Protein AF-A0A1Q5R7X1-F1 (afdb_monomer_lite)

pLDDT: mean 72.98, std 16.88, range [37.0, 98.38]

Secondary structure (DSSP, 8-state):
--SHHHHHHHHHHHHTT--HHHHHHHHHHHHHHHHHHHHHHHHHHHHHHHHHHHHHTT--S--GGG-HHHHHHHHT--

Radius of gyration: 21.09 Å; chains: 1; bounding box: 37×23×54 Å

Sequence (78 aa):
MSSTSRSTRLLASVQRRLPCSETKAYAEKHLGSIRKKIAELRALEATVTALVRGGEATCSGSAAPDCVILQAGEANCG

Foldseek 3Di:
DPDVVLVVVLVVCVVVVPPPVVSVVSVVVVVVVVVVVVVVVVVVVVVVVVLVVVQVVQPPVDDPVRRSSVVVVVVPPD

Structure (mm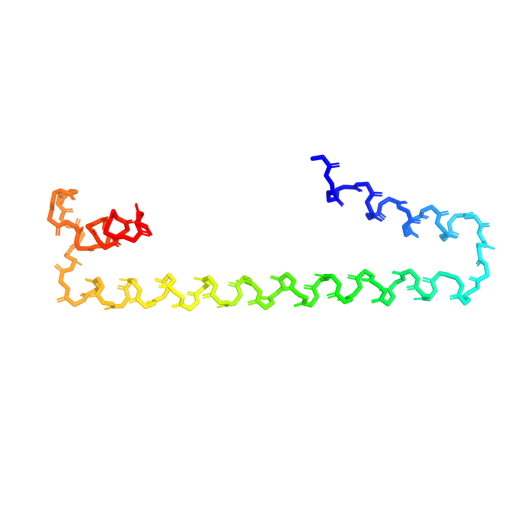CIF, N/CA/C/O backbone):
data_AF-A0A1Q5R7X1-F1
#
_entry.id   AF-A0A1Q5R7X1-F1
#
loop_
_atom_site.group_PDB
_atom_site.id
_atom_site.type_symbol
_atom_site.label_atom_id
_atom_site.label_alt_id
_atom_site.label_comp_id
_atom_site.label_asym_id
_atom_site.label_entity_id
_atom_site.label_seq_id
_atom_site.pdbx_PDB_ins_code
_atom_site.Cartn_x
_atom_site.Cartn_y
_atom_site.Cartn_z
_atom_site.occupancy
_atom_site.B_iso_or_equiv
_atom_site.auth_seq_id
_atom_site.auth_comp_id
_atom_site.auth_asym_id
_atom_site.auth_atom_id
_atom_site.pdbx_PDB_model_num
ATOM 1 N N . MET A 1 1 ? -8.174 14.303 0.665 1.00 45.69 1 MET A N 1
ATOM 2 C CA . MET A 1 1 ? -8.416 14.758 2.058 1.00 45.69 1 MET A CA 1
ATOM 3 C C . MET A 1 1 ? -8.956 13.640 2.980 1.00 45.69 1 MET A C 1
ATOM 5 O O . MET A 1 1 ? -9.729 13.929 3.882 1.00 45.69 1 MET A O 1
ATOM 9 N N . SER A 1 2 ? -8.544 12.366 2.833 1.00 51.69 2 SER A N 1
ATOM 10 C CA . SER A 1 2 ? -9.316 11.243 3.432 1.00 51.69 2 SER A CA 1
ATOM 11 C C . SER A 1 2 ? -8.520 10.220 4.259 1.00 51.69 2 SER A C 1
ATOM 13 O O . SER A 1 2 ? -9.125 9.295 4.814 1.00 51.69 2 SER A O 1
ATOM 15 N N . SER A 1 3 ? -7.194 10.363 4.367 1.00 51.34 3 SER A N 1
ATOM 16 C CA . SER A 1 3 ? -6.344 9.427 5.129 1.00 51.34 3 SER A CA 1
ATOM 17 C C . SER A 1 3 ? -6.023 9.938 6.536 1.00 51.34 3 SER A C 1
ATOM 19 O O . SER A 1 3 ? -6.194 9.199 7.500 1.00 51.34 3 SER A O 1
ATOM 21 N N . THR A 1 4 ? -5.693 11.224 6.684 1.00 54.19 4 THR A N 1
ATOM 22 C CA . THR A 1 4 ? -5.325 11.835 7.976 1.00 54.19 4 THR A CA 1
ATOM 23 C C . THR A 1 4 ? -6.492 11.867 8.970 1.00 54.19 4 THR A C 1
ATOM 25 O O . THR A 1 4 ? -6.310 11.574 10.144 1.00 54.19 4 THR A O 1
ATOM 28 N N . SER A 1 5 ? -7.720 12.111 8.495 1.00 56.31 5 SER A N 1
ATOM 29 C CA . SER A 1 5 ? -8.919 12.279 9.339 1.00 56.31 5 SER A CA 1
ATOM 30 C C . SER A 1 5 ? -9.366 11.005 10.084 1.00 56.31 5 SER A C 1
ATOM 32 O O . SER A 1 5 ? -10.048 11.086 11.106 1.00 56.31 5 SER A O 1
ATOM 34 N N . ARG A 1 6 ? -8.985 9.810 9.607 1.00 56.59 6 ARG A N 1
ATOM 35 C CA . ARG A 1 6 ? -9.344 8.536 10.258 1.00 56.59 6 ARG A CA 1
ATOM 36 C C . ARG A 1 6 ? -8.366 8.156 11.370 1.00 56.59 6 ARG A C 1
ATOM 38 O O . ARG A 1 6 ? -8.801 7.707 12.427 1.00 56.59 6 ARG A O 1
ATOM 45 N N . SER A 1 7 ? -7.071 8.391 11.205 1.00 64.19 7 SER A N 1
ATOM 46 C CA . SER A 1 7 ? -6.104 8.105 12.274 1.00 64.19 7 SER A CA 1
ATOM 47 C C . SER A 1 7 ? -6.355 8.975 13.516 1.00 64.19 7 SER A C 1
ATOM 49 O O . SER A 1 7 ? -6.260 8.492 14.641 1.00 64.19 7 SER A O 1
ATOM 51 N N . THR A 1 8 ? -6.814 10.217 13.330 1.00 63.34 8 THR A N 1
ATOM 52 C CA . THR A 1 8 ? -7.150 11.136 14.431 1.00 63.34 8 THR A CA 1
ATOM 53 C C . THR A 1 8 ? -8.334 10.662 15.280 1.00 63.34 8 THR A C 1
ATOM 55 O O . THR A 1 8 ? -8.374 10.935 16.476 1.00 63.34 8 THR A O 1
ATOM 58 N N . ARG A 1 9 ? -9.292 9.915 14.708 1.00 63.28 9 ARG A N 1
ATOM 59 C CA . ARG A 1 9 ? -10.452 9.407 15.468 1.00 63.28 9 ARG A CA 1
ATOM 60 C C . ARG A 1 9 ? -10.081 8.286 16.443 1.00 63.28 9 ARG A C 1
ATOM 62 O O . ARG A 1 9 ? -10.644 8.256 17.529 1.00 63.28 9 ARG A O 1
ATOM 69 N N . LEU A 1 10 ? -9.113 7.434 16.088 1.00 62.09 10 LEU A N 1
ATOM 70 C CA . LEU A 1 10 ? -8.552 6.401 16.980 1.00 62.09 10 LEU A CA 1
ATOM 71 C C . LEU A 1 10 ? -7.878 7.019 18.206 1.00 62.09 10 LEU A C 1
ATOM 73 O O . LEU A 1 10 ? -8.060 6.567 19.334 1.00 62.09 10 LEU A O 1
ATOM 77 N N . LEU A 1 11 ? -7.118 8.088 17.979 1.00 65.88 11 LEU A N 1
ATOM 78 C CA . LEU A 1 11 ? -6.450 8.828 19.046 1.00 65.88 11 LEU A CA 1
ATOM 79 C C . LEU A 1 11 ? -7.469 9.561 19.932 1.00 65.88 11 LEU A C 1
ATOM 81 O O . LEU A 1 11 ? -7.373 9.523 21.158 1.00 65.88 11 LEU A O 1
ATOM 85 N N . ALA A 1 12 ? -8.503 10.146 19.322 1.00 63.84 12 ALA A N 1
ATOM 86 C CA . ALA A 1 12 ? -9.578 10.813 20.049 1.00 63.84 12 ALA A CA 1
ATOM 87 C C . ALA A 1 12 ? -10.408 9.850 20.920 1.00 63.84 12 ALA A C 1
ATOM 89 O O . ALA A 1 12 ? -10.870 10.255 21.986 1.00 63.84 12 ALA A O 1
ATOM 90 N N . SER A 1 13 ? -10.592 8.586 20.515 1.00 60.28 13 SER A N 1
ATOM 91 C CA . SER A 1 13 ? -11.329 7.595 21.316 1.00 60.28 13 SER A CA 1
ATOM 92 C C . SER A 1 13 ? -10.589 7.157 22.577 1.00 60.28 13 SER A C 1
ATOM 94 O O . SER A 1 13 ? -11.221 6.995 23.621 1.00 60.28 13 SER A O 1
ATOM 96 N N . VAL A 1 14 ? -9.257 7.053 22.512 1.00 61.81 14 VAL A N 1
ATOM 97 C CA . VAL A 1 14 ? -8.409 6.768 23.682 1.00 61.81 14 VAL A CA 1
ATOM 98 C C . VAL A 1 14 ? -8.484 7.917 24.695 1.00 61.81 14 VAL A C 1
ATOM 100 O O . VAL A 1 14 ? -8.624 7.674 25.891 1.00 61.81 14 VAL A O 1
ATOM 103 N N . GLN A 1 15 ? -8.482 9.169 24.224 1.00 62.00 15 GLN A N 1
ATOM 104 C CA . GLN A 1 15 ? -8.619 10.352 25.085 1.00 62.00 15 GLN A CA 1
ATOM 105 C C . GLN A 1 15 ? -10.017 10.513 25.706 1.00 62.00 15 GLN A C 1
ATOM 107 O O . GLN A 1 15 ? -10.125 11.037 26.812 1.00 62.00 15 GLN A O 1
ATOM 112 N N . ARG A 1 16 ? -11.089 10.060 25.037 1.00 59.62 16 ARG A N 1
ATOM 113 C CA . ARG A 1 16 ? -12.481 10.224 25.505 1.00 59.62 16 ARG A CA 1
ATOM 114 C C . ARG A 1 16 ? -13.035 9.086 26.371 1.00 59.62 16 ARG A C 1
ATOM 116 O O . ARG A 1 16 ? -14.209 9.147 26.720 1.00 59.62 16 ARG A O 1
ATOM 123 N N . ARG A 1 17 ? -12.232 8.069 26.723 1.00 61.62 17 ARG A N 1
ATOM 124 C CA . ARG A 1 17 ? -12.699 6.848 27.422 1.00 61.62 17 ARG A CA 1
ATOM 125 C C . ARG A 1 17 ? -13.961 6.257 26.773 1.00 61.62 17 ARG A C 1
ATOM 127 O O . ARG A 1 17 ? -14.912 5.902 27.466 1.00 61.62 17 ARG A O 1
ATOM 134 N N . LEU A 1 18 ? -13.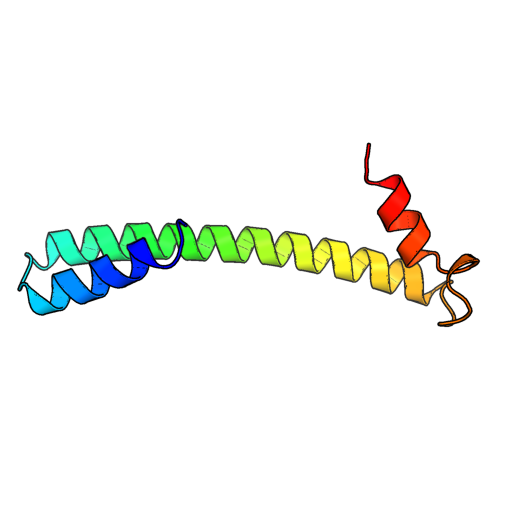982 6.179 25.439 1.00 61.56 18 LEU A N 1
ATOM 135 C CA . LEU A 1 18 ? -15.052 5.453 24.756 1.00 61.56 18 LEU A CA 1
ATOM 136 C C . LEU A 1 18 ? -15.081 3.999 25.256 1.00 61.56 18 LEU A C 1
ATOM 138 O O . LEU A 1 18 ? -14.018 3.460 25.587 1.00 61.56 18 LEU A O 1
ATOM 142 N N . PRO A 1 19 ? -16.260 3.350 25.305 1.00 72.12 19 PRO A N 1
ATOM 143 C CA . PRO A 1 19 ? -16.353 1.949 25.689 1.00 72.12 19 PRO A CA 1
ATOM 144 C C . PRO A 1 19 ? -15.333 1.119 24.904 1.00 72.12 19 PRO A C 1
ATOM 146 O O . PRO A 1 19 ? -15.165 1.303 23.693 1.00 72.12 19 PRO A O 1
ATOM 149 N N . CYS A 1 20 ? -14.632 0.204 25.579 1.00 75.31 20 CYS A N 1
ATOM 150 C CA . CYS A 1 20 ? -13.594 -0.618 24.946 1.00 75.31 20 CYS A CA 1
ATOM 151 C C . CYS A 1 20 ? -14.116 -1.362 23.701 1.00 75.31 20 CYS A C 1
ATOM 153 O O . CYS A 1 20 ? -13.361 -1.576 22.755 1.00 75.31 20 CYS A O 1
ATOM 155 N N . SER A 1 21 ? -15.410 -1.701 23.672 1.00 79.81 21 SER A N 1
ATOM 156 C CA . SER A 1 21 ? -16.103 -2.306 22.529 1.00 79.81 21 SER A CA 1
ATOM 157 C C . SER A 1 21 ? -16.158 -1.395 21.296 1.00 79.81 21 SER A C 1
ATOM 159 O O . SER A 1 21 ? -15.853 -1.849 20.195 1.00 79.81 21 SER A O 1
ATOM 161 N N . GLU A 1 22 ? -16.480 -0.112 21.459 1.00 75.62 22 GLU A N 1
ATOM 162 C CA . GLU A 1 22 ? -16.529 0.855 20.354 1.00 75.62 22 GLU A CA 1
ATOM 163 C C . GLU A 1 22 ? -15.131 1.160 19.808 1.00 75.62 22 GLU A C 1
ATOM 165 O O . GLU A 1 22 ? -14.917 1.199 18.593 1.00 75.62 22 GLU A O 1
ATOM 170 N N . THR A 1 23 ? -14.152 1.302 20.706 1.00 79.94 23 THR A N 1
ATOM 171 C CA . THR A 1 23 ? -12.745 1.495 20.324 1.00 79.94 23 THR A CA 1
ATOM 172 C C . THR A 1 23 ? -12.212 0.276 19.565 1.00 79.94 23 THR A C 1
ATOM 174 O O . THR A 1 23 ? -11.552 0.430 18.534 1.00 79.94 23 THR A O 1
ATOM 177 N N . LYS A 1 24 ? -12.552 -0.942 20.014 1.00 83.56 24 LYS A N 1
ATOM 178 C CA . LYS A 1 24 ? -12.209 -2.196 19.330 1.00 83.56 24 LYS A CA 1
ATOM 179 C C . LYS A 1 24 ? -12.828 -2.270 17.932 1.00 83.56 24 LYS A C 1
ATOM 181 O O . LYS A 1 24 ? -12.097 -2.505 16.975 1.00 83.56 24 LYS A O 1
ATOM 186 N N . ALA A 1 25 ? -14.125 -1.996 17.791 1.00 88.56 25 ALA A N 1
ATOM 187 C CA . ALA A 1 25 ? -14.803 -2.028 16.492 1.00 88.56 25 ALA A CA 1
ATOM 188 C C . ALA A 1 25 ? -14.177 -1.044 15.486 1.00 88.56 25 ALA A C 1
ATOM 190 O O . ALA A 1 25 ? -13.989 -1.358 14.306 1.00 88.56 25 ALA A O 1
ATOM 191 N N . TYR A 1 26 ? -13.794 0.148 15.950 1.00 85.25 26 TYR A N 1
ATOM 192 C CA . TYR A 1 26 ? -13.098 1.112 15.107 1.00 85.25 26 TYR A CA 1
ATOM 193 C C . TYR A 1 26 ? -11.699 0.621 14.700 1.00 85.25 26 TYR A C 1
ATOM 195 O O . TYR A 1 26 ? -11.325 0.727 13.527 1.00 85.25 26 TYR A O 1
ATOM 203 N N . ALA A 1 27 ? -10.929 0.074 15.645 1.00 87.06 27 ALA A N 1
ATOM 204 C CA . ALA A 1 27 ? -9.606 -0.479 15.376 1.00 87.06 27 ALA A CA 1
ATOM 205 C C . ALA A 1 27 ? -9.668 -1.638 14.369 1.00 87.06 27 ALA A C 1
ATOM 207 O O . ALA A 1 27 ? -8.875 -1.669 13.431 1.00 87.06 27 ALA A O 1
ATOM 208 N N . GLU A 1 28 ? -10.647 -2.536 14.491 1.00 94.56 28 GLU A N 1
ATOM 209 C CA . GLU A 1 28 ? -10.869 -3.650 13.560 1.00 94.56 28 GLU A CA 1
ATOM 210 C C . GLU A 1 28 ? -11.196 -3.157 12.145 1.00 94.56 28 GLU A C 1
ATOM 212 O O . GLU A 1 28 ? -10.599 -3.612 11.165 1.00 94.56 28 GLU A O 1
ATOM 217 N N . LYS A 1 29 ? -12.071 -2.152 12.021 1.00 93.56 29 LYS A N 1
ATOM 218 C CA . LYS A 1 29 ? -12.372 -1.514 10.731 1.00 93.56 29 LYS A CA 1
ATOM 219 C C . LYS A 1 29 ? -11.134 -0.859 10.112 1.00 93.56 29 LYS A C 1
ATOM 221 O O . LYS A 1 29 ? -10.916 -0.939 8.896 1.00 93.56 29 LYS A O 1
ATOM 226 N N . HIS A 1 30 ? -10.323 -0.191 10.931 1.00 94.88 30 HIS A N 1
ATOM 227 C CA . HIS A 1 30 ? -9.091 0.434 10.464 1.00 94.88 30 HIS A CA 1
ATOM 228 C C . HIS A 1 30 ? -8.065 -0.615 10.025 1.00 94.88 30 HIS A C 1
ATOM 230 O O . HIS A 1 30 ? -7.502 -0.497 8.937 1.00 94.88 30 HIS A O 1
ATOM 236 N N . LEU A 1 31 ? -7.906 -1.689 10.798 1.00 96.62 31 LEU A N 1
ATOM 237 C CA . LEU A 1 31 ? -7.050 -2.821 10.465 1.00 96.62 31 LEU A CA 1
ATOM 238 C C . LEU A 1 31 ? -7.467 -3.478 9.142 1.00 96.62 31 LEU A C 1
ATOM 240 O O . LEU A 1 31 ? -6.611 -3.768 8.309 1.00 96.62 31 LEU A O 1
ATOM 244 N N . GLY A 1 32 ? -8.770 -3.648 8.898 1.00 97.06 32 GLY A N 1
ATOM 245 C CA . GLY A 1 32 ? -9.279 -4.124 7.608 1.00 97.06 32 GLY A CA 1
ATOM 246 C C . GLY A 1 32 ? -8.893 -3.204 6.443 1.00 97.06 32 GLY A C 1
ATOM 247 O O . GLY A 1 32 ? -8.452 -3.674 5.395 1.00 97.06 32 GLY A O 1
ATOM 248 N N . SER A 1 33 ? -8.970 -1.885 6.646 1.00 95.62 33 SER A N 1
ATOM 249 C CA . SER A 1 33 ? -8.546 -0.897 5.641 1.00 95.62 33 SER A CA 1
ATOM 250 C C . SER A 1 33 ? -7.038 -0.957 5.365 1.00 95.62 33 SER A C 1
ATOM 252 O O . SER A 1 33 ? -6.626 -0.880 4.210 1.00 95.62 33 SER A O 1
ATOM 254 N N . ILE A 1 34 ? -6.216 -1.129 6.408 1.00 98.06 34 ILE A N 1
ATOM 255 C CA . ILE A 1 34 ? -4.759 -1.295 6.284 1.00 98.06 34 ILE A CA 1
ATOM 256 C C . ILE A 1 34 ? -4.437 -2.560 5.487 1.00 98.06 34 ILE A C 1
ATOM 258 O O . ILE A 1 34 ? -3.664 -2.502 4.536 1.00 98.06 34 ILE A O 1
ATOM 262 N N . ARG A 1 35 ? -5.067 -3.692 5.823 1.00 98.25 35 ARG A N 1
ATOM 263 C CA . ARG A 1 35 ? -4.858 -4.968 5.120 1.00 98.25 35 ARG A CA 1
ATOM 264 C C . ARG A 1 35 ? -5.223 -4.874 3.642 1.00 98.25 35 ARG A C 1
ATOM 266 O O . ARG A 1 35 ? -4.454 -5.337 2.804 1.00 98.25 35 ARG A O 1
ATOM 273 N N . LYS A 1 36 ? -6.338 -4.213 3.313 1.00 97.56 36 LYS A N 1
ATOM 274 C CA . LYS A 1 36 ? -6.701 -3.931 1.918 1.00 97.56 36 LYS A CA 1
ATOM 275 C C . LYS A 1 36 ? -5.615 -3.113 1.219 1.00 97.56 36 LYS A C 1
ATOM 277 O O . LYS A 1 36 ? -5.214 -3.460 0.113 1.00 97.56 36 LYS A O 1
ATOM 282 N N . LYS A 1 37 ? -5.099 -2.065 1.872 1.00 96.75 37 LYS A N 1
ATOM 283 C CA . LYS A 1 37 ? -4.063 -1.226 1.266 1.00 96.75 37 LYS A CA 1
ATOM 284 C C . LYS A 1 37 ? -2.755 -1.979 1.038 1.00 96.75 37 LYS A C 1
ATOM 286 O O . LYS A 1 37 ? -2.121 -1.782 0.010 1.00 96.75 37 LYS A O 1
ATOM 291 N N . ILE A 1 38 ? -2.377 -2.861 1.961 1.00 98.31 38 ILE A N 1
ATOM 292 C CA . ILE A 1 38 ? -1.219 -3.744 1.793 1.00 98.31 38 ILE A CA 1
ATOM 293 C C . ILE A 1 38 ? -1.411 -4.638 0.566 1.00 98.31 38 ILE A C 1
ATOM 295 O O . ILE A 1 38 ? -0.503 -4.719 -0.250 1.00 98.31 38 ILE A O 1
ATOM 299 N N . ALA A 1 39 ? -2.581 -5.259 0.393 1.00 97.94 39 ALA A N 1
ATOM 300 C CA . ALA A 1 39 ? -2.849 -6.102 -0.773 1.00 97.94 39 ALA A CA 1
ATOM 301 C C . ALA A 1 39 ? -2.742 -5.323 -2.099 1.00 97.94 39 ALA A C 1
ATOM 303 O O . ALA A 1 39 ? -2.089 -5.791 -3.027 1.00 97.94 39 ALA A O 1
ATOM 304 N N . GLU A 1 40 ? -3.308 -4.112 -2.165 1.00 97.81 40 GLU A N 1
ATOM 305 C CA . GLU A 1 40 ? -3.168 -3.224 -3.332 1.00 97.81 40 GLU A CA 1
ATOM 306 C C . GLU A 1 40 ? -1.698 -2.899 -3.634 1.00 97.81 40 GLU A C 1
ATOM 308 O O . GLU A 1 40 ? -1.268 -2.957 -4.783 1.00 97.81 40 GLU A O 1
ATOM 313 N N . LEU A 1 41 ? -0.917 -2.567 -2.602 1.00 98.38 41 LEU A N 1
ATOM 314 C CA . LEU A 1 41 ? 0.494 -2.219 -2.767 1.00 98.38 41 LEU A CA 1
ATOM 315 C C . LEU A 1 41 ? 1.345 -3.424 -3.172 1.00 98.38 41 LEU A C 1
ATOM 317 O O . LEU A 1 41 ? 2.242 -3.261 -3.989 1.00 98.38 41 LEU A O 1
ATOM 321 N N . ARG A 1 42 ? 1.044 -4.625 -2.666 1.00 98.00 42 ARG A N 1
ATOM 322 C CA . ARG A 1 42 ? 1.709 -5.867 -3.090 1.00 98.00 42 ARG A CA 1
ATOM 323 C C . ARG A 1 42 ? 1.411 -6.212 -4.547 1.00 98.00 42 ARG A C 1
ATOM 325 O O . ARG A 1 42 ? 2.302 -6.663 -5.256 1.00 98.00 42 ARG A O 1
ATOM 332 N N . ALA A 1 43 ? 0.182 -5.981 -5.006 1.00 95.88 43 ALA A N 1
ATOM 333 C CA . ALA A 1 43 ? -0.161 -6.159 -6.414 1.00 95.88 43 ALA A CA 1
ATOM 334 C C . ALA A 1 43 ? 0.606 -5.168 -7.303 1.00 95.88 43 ALA A C 1
ATOM 336 O O . ALA A 1 43 ? 1.177 -5.565 -8.315 1.00 95.88 43 ALA A O 1
ATOM 337 N N . LEU A 1 44 ? 0.680 -3.896 -6.894 1.00 95.06 44 LEU A N 1
ATOM 338 C CA . LEU A 1 44 ? 1.456 -2.885 -7.612 1.00 95.06 44 LEU A CA 1
ATOM 339 C C . LEU A 1 44 ? 2.953 -3.221 -7.637 1.00 95.06 44 LEU A C 1
ATOM 341 O O . LEU A 1 44 ? 3.581 -3.123 -8.686 1.00 95.06 44 LEU A O 1
ATOM 345 N N . GLU A 1 45 ? 3.508 -3.644 -6.500 1.00 95.62 45 GLU A N 1
ATOM 346 C CA . GLU A 1 45 ? 4.889 -4.114 -6.385 1.00 95.62 45 GLU A CA 1
ATOM 347 C C . GLU A 1 45 ? 5.163 -5.238 -7.388 1.00 95.62 45 GLU A C 1
ATOM 349 O O . GLU A 1 45 ? 6.103 -5.127 -8.167 1.00 95.62 45 GLU A O 1
ATOM 354 N N . ALA A 1 46 ? 4.306 -6.262 -7.450 1.00 92.62 46 ALA A N 1
ATOM 355 C CA . ALA A 1 46 ? 4.458 -7.365 -8.397 1.00 92.62 46 ALA A CA 1
ATOM 356 C C . ALA A 1 46 ? 4.451 -6.892 -9.862 1.00 92.62 46 ALA A C 1
ATOM 358 O O . ALA A 1 46 ? 5.294 -7.328 -10.647 1.00 92.62 46 ALA A O 1
ATOM 359 N N . THR A 1 47 ? 3.549 -5.973 -10.222 1.00 88.38 47 THR A N 1
ATOM 360 C CA . THR A 1 47 ? 3.502 -5.378 -11.566 1.00 88.38 47 THR A CA 1
ATOM 361 C C . THR A 1 47 ? 4.791 -4.628 -11.891 1.00 88.38 47 THR A C 1
ATOM 363 O O . THR A 1 47 ? 5.378 -4.843 -12.949 1.00 88.38 47 THR A O 1
ATOM 366 N N . VAL A 1 48 ? 5.276 -3.786 -10.976 1.00 86.25 48 VAL A N 1
ATOM 367 C CA . VAL A 1 48 ? 6.524 -3.032 -11.173 1.00 86.25 48 VAL A CA 1
ATOM 368 C C . VAL A 1 48 ? 7.722 -3.977 -11.256 1.00 86.25 48 VAL A C 1
ATOM 370 O O . VAL A 1 48 ? 8.561 -3.816 -12.136 1.00 86.25 48 VAL A O 1
ATOM 373 N N . THR A 1 49 ? 7.793 -5.006 -10.410 1.00 88.19 49 THR A N 1
ATOM 374 C CA . THR A 1 49 ? 8.844 -6.028 -10.479 1.00 88.19 49 THR A CA 1
ATOM 375 C C . THR A 1 49 ? 8.823 -6.769 -11.814 1.00 88.19 49 THR A C 1
ATOM 377 O O . THR A 1 49 ? 9.885 -7.016 -12.379 1.00 88.19 49 THR A O 1
ATOM 380 N N . ALA A 1 50 ? 7.648 -7.113 -12.346 1.00 83.38 50 ALA A N 1
ATOM 381 C CA . ALA A 1 50 ? 7.537 -7.756 -13.653 1.00 83.38 50 ALA A CA 1
ATOM 382 C C . ALA A 1 50 ? 8.039 -6.841 -14.780 1.00 83.38 50 ALA A C 1
ATOM 384 O O . ALA A 1 50 ? 8.802 -7.296 -15.631 1.00 83.38 50 ALA A O 1
ATOM 385 N N . LEU A 1 51 ? 7.680 -5.553 -14.745 1.00 79.69 51 LEU A N 1
ATOM 386 C CA . LEU A 1 51 ? 8.164 -4.555 -15.702 1.00 79.69 51 LEU A CA 1
ATOM 387 C C . LEU A 1 51 ? 9.682 -4.383 -15.626 1.00 79.69 51 LEU A C 1
ATOM 389 O O . LEU A 1 51 ? 10.343 -4.380 -16.658 1.00 79.69 51 LEU A O 1
ATOM 393 N N . VAL A 1 52 ? 10.247 -4.295 -14.419 1.00 79.06 52 VAL A N 1
ATOM 394 C CA . VAL A 1 52 ? 11.698 -4.168 -14.229 1.00 79.06 52 VAL A CA 1
ATOM 395 C C . VAL A 1 52 ? 12.426 -5.425 -14.689 1.00 79.06 52 VAL A C 1
ATOM 397 O O . VAL A 1 52 ? 13.406 -5.291 -15.400 1.00 79.06 52 VAL A O 1
ATOM 400 N N . ARG A 1 53 ? 11.950 -6.634 -14.363 1.00 77.12 53 ARG A N 1
ATOM 401 C CA . ARG A 1 53 ? 12.605 -7.889 -14.786 1.00 77.12 53 ARG A CA 1
ATOM 402 C C . ARG A 1 53 ? 12.497 -8.141 -16.289 1.00 77.1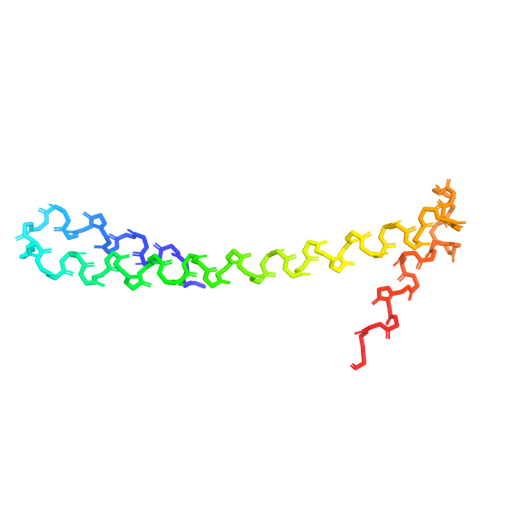2 53 ARG A C 1
ATOM 404 O O . ARG A 1 53 ? 13.452 -8.614 -16.894 1.00 77.12 53 ARG A O 1
ATOM 411 N N . GLY A 1 54 ? 11.341 -7.849 -16.889 1.00 67.19 54 GLY A N 1
ATOM 412 C CA . GLY A 1 54 ? 11.183 -7.876 -18.347 1.00 67.19 54 GLY A CA 1
ATOM 413 C C . GLY A 1 54 ? 12.069 -6.824 -19.014 1.00 67.19 54 GLY A C 1
ATOM 414 O O . GLY A 1 54 ? 12.701 -7.093 -20.033 1.00 67.19 54 GLY A O 1
ATOM 415 N N . GLY A 1 55 ? 12.180 -5.665 -18.361 1.00 57.81 55 GLY A N 1
ATOM 416 C CA . GLY A 1 55 ? 13.089 -4.587 -18.697 1.00 57.81 55 GLY A CA 1
ATOM 417 C C . GLY A 1 55 ? 14.551 -4.997 -18.620 1.00 57.81 55 GLY A C 1
ATOM 418 O O . GLY A 1 55 ? 15.245 -4.817 -19.591 1.00 57.81 55 GLY A O 1
ATOM 419 N N . GLU A 1 56 ? 15.040 -5.603 -17.545 1.00 55.41 56 GLU A N 1
ATOM 420 C CA . GLU A 1 56 ? 16.452 -5.981 -17.347 1.00 55.41 56 GLU A CA 1
ATOM 421 C C . GLU A 1 56 ? 17.009 -6.892 -18.452 1.00 55.41 56 GLU A C 1
ATOM 423 O O . GLU A 1 56 ? 18.203 -6.860 -18.735 1.00 55.41 56 GLU A O 1
ATOM 428 N N . ALA A 1 57 ? 16.154 -7.669 -19.125 1.00 55.44 57 ALA A N 1
ATOM 429 C CA . ALA A 1 57 ? 16.555 -8.482 -20.272 1.00 55.44 57 ALA A CA 1
ATOM 430 C C . ALA A 1 57 ? 16.846 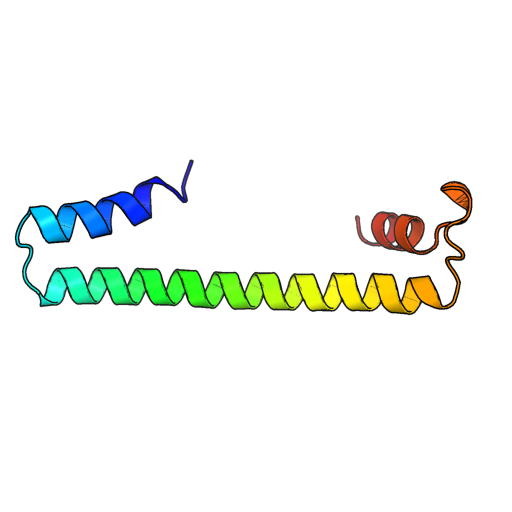-7.662 -21.551 1.00 55.44 57 ALA A C 1
ATOM 432 O O . ALA A 1 57 ? 17.457 -8.189 -22.478 1.00 55.44 57 ALA A O 1
ATOM 433 N N . THR A 1 58 ? 16.400 -6.402 -21.634 1.00 52.81 58 THR A N 1
ATOM 434 C CA . THR A 1 58 ? 16.457 -5.560 -22.855 1.00 52.81 58 THR A CA 1
ATOM 435 C C . THR A 1 58 ? 16.770 -4.071 -22.619 1.00 52.81 58 THR A C 1
ATOM 437 O O . THR A 1 58 ? 17.150 -3.363 -23.544 1.00 52.81 58 THR A O 1
ATOM 440 N N . CYS A 1 59 ? 16.675 -3.588 -21.386 1.00 57.25 59 CYS A N 1
ATOM 441 C CA . CYS A 1 59 ? 16.947 -2.237 -20.926 1.00 57.25 59 CYS A CA 1
ATOM 442 C C . CYS A 1 59 ? 18.364 -2.214 -20.362 1.00 57.25 59 CYS A C 1
ATOM 444 O O . CYS A 1 59 ? 18.612 -2.623 -19.230 1.00 57.25 59 CYS A O 1
ATOM 446 N N . SER A 1 60 ? 19.302 -1.711 -21.155 1.00 61.78 60 SER A N 1
ATOM 447 C CA . SER A 1 60 ? 20.700 -1.522 -20.759 1.00 61.78 60 SER A CA 1
ATOM 448 C C . SER A 1 60 ? 20.923 -0.264 -19.905 1.00 61.78 60 SER A C 1
ATOM 450 O O . SER A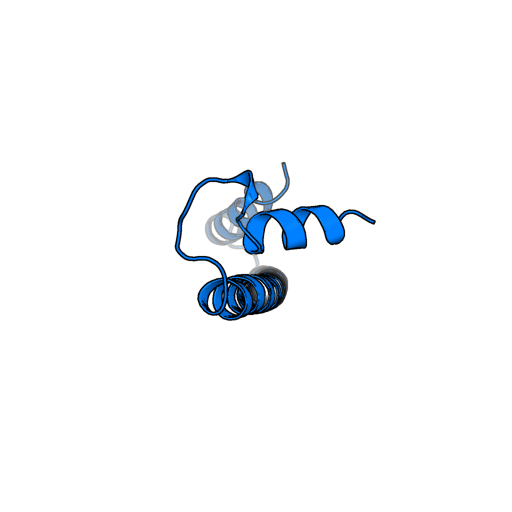 1 60 ? 22.064 0.074 -19.597 1.00 61.78 60 SER A O 1
ATOM 452 N N . GLY A 1 61 ? 19.852 0.457 -19.544 1.00 61.28 61 GLY A N 1
ATOM 453 C CA . GLY A 1 61 ? 19.942 1.785 -18.931 1.00 61.28 61 GLY A CA 1
ATOM 454 C C . GLY A 1 61 ? 20.425 2.870 -19.904 1.00 61.28 61 GLY A C 1
ATOM 455 O O . GLY A 1 61 ? 20.904 3.914 -19.464 1.00 61.28 61 GLY A O 1
ATOM 456 N N . SER A 1 62 ? 20.334 2.616 -21.214 1.00 61.19 62 SER A N 1
ATOM 457 C CA . SER A 1 62 ? 20.651 3.574 -22.275 1.00 61.19 62 SER A CA 1
ATOM 458 C C . SER A 1 62 ? 19.581 4.671 -22.402 1.00 61.19 62 SER A C 1
ATOM 460 O O . SER A 1 62 ? 18.691 4.806 -21.563 1.00 61.19 62 SER A O 1
ATOM 462 N N . ALA A 1 63 ? 19.694 5.511 -23.435 1.00 63.44 63 ALA A N 1
ATOM 463 C CA . ALA A 1 63 ? 18.821 6.661 -23.640 1.00 63.44 63 ALA A CA 1
ATOM 464 C C . ALA A 1 63 ? 17.321 6.301 -23.582 1.00 63.44 63 ALA A C 1
ATOM 466 O O . ALA A 1 63 ? 16.892 5.244 -24.040 1.00 63.44 63 ALA A O 1
ATOM 467 N N . ALA A 1 64 ? 16.518 7.236 -23.063 1.00 61.09 64 ALA A N 1
ATOM 468 C CA . ALA A 1 64 ? 15.075 7.088 -22.860 1.00 61.09 64 ALA A CA 1
ATOM 469 C C . ALA A 1 64 ? 14.259 6.526 -24.054 1.00 61.09 64 ALA A C 1
ATOM 471 O O . ALA A 1 64 ? 13.321 5.778 -23.779 1.00 61.09 64 ALA A O 1
ATOM 472 N N . PRO A 1 65 ? 14.577 6.808 -25.340 1.00 62.53 65 PRO A N 1
ATOM 473 C CA . PRO A 1 65 ? 13.821 6.266 -26.476 1.00 62.53 65 PRO A CA 1
ATOM 474 C C . PRO A 1 65 ? 13.864 4.735 -26.586 1.00 62.53 65 PRO A C 1
ATOM 476 O O . PRO A 1 65 ? 12.904 4.131 -27.062 1.00 62.53 65 PRO A O 1
ATOM 479 N N . ASP A 1 66 ? 14.945 4.113 -26.107 1.00 61.91 66 ASP A N 1
ATOM 480 C CA . ASP A 1 66 ? 15.179 2.665 -26.200 1.00 61.91 66 ASP A CA 1
ATOM 481 C C . ASP A 1 66 ? 14.735 1.920 -24.928 1.00 61.91 66 ASP A C 1
ATOM 483 O O . ASP A 1 66 ? 14.923 0.710 -24.787 1.00 61.91 66 ASP A O 1
ATOM 487 N N . CYS A 1 67 ? 14.156 2.638 -23.960 1.00 65.81 67 CYS A N 1
ATOM 488 C CA . CYS A 1 67 ? 13.770 2.064 -22.682 1.00 65.81 67 CYS A CA 1
ATOM 489 C C . CYS A 1 67 ? 12.453 1.292 -22.807 1.00 65.81 67 CYS A C 1
ATOM 491 O O . CYS A 1 67 ? 11.358 1.852 -22.725 1.00 65.81 67 CYS A O 1
ATOM 493 N N . VAL A 1 68 ? 12.565 -0.029 -22.908 1.00 67.44 68 VAL A N 1
ATOM 494 C CA . VAL A 1 68 ? 11.424 -0.958 -22.933 1.00 67.44 68 VAL A CA 1
ATOM 495 C C . VAL A 1 68 ? 10.489 -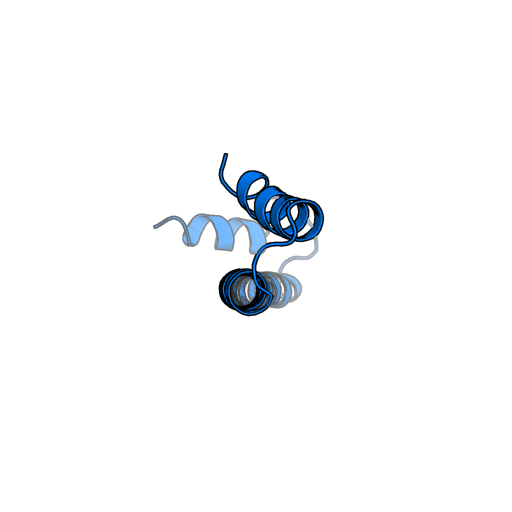0.827 -21.718 1.00 67.44 68 VAL A C 1
ATOM 497 O O . VAL A 1 68 ? 9.302 -1.124 -21.821 1.00 67.44 68 VAL A O 1
ATOM 500 N N . ILE A 1 69 ? 10.989 -0.337 -20.574 1.00 68.69 69 ILE A N 1
ATOM 501 C CA . ILE A 1 69 ? 10.175 -0.083 -19.373 1.00 68.69 69 ILE A CA 1
ATOM 502 C C . ILE A 1 69 ? 9.249 1.125 -19.595 1.00 68.69 69 ILE A C 1
ATOM 504 O O . ILE A 1 69 ? 8.086 1.077 -19.198 1.00 68.69 69 ILE A O 1
ATOM 508 N N . LEU A 1 70 ? 9.740 2.190 -20.246 1.00 67.56 70 LEU A N 1
ATOM 509 C CA . LEU A 1 70 ? 8.933 3.374 -20.569 1.00 67.56 70 LEU A CA 1
ATOM 510 C C . LEU A 1 70 ? 7.881 3.045 -21.635 1.00 67.56 70 LEU A C 1
ATOM 512 O O . LEU A 1 70 ? 6.712 3.371 -21.450 1.00 67.56 70 LEU A O 1
ATOM 516 N N . GLN A 1 71 ? 8.264 2.300 -22.675 1.00 66.69 71 GLN A N 1
ATOM 517 C CA . GLN A 1 71 ? 7.347 1.868 -23.737 1.00 66.69 71 GLN A CA 1
ATOM 518 C C . GLN A 1 71 ? 6.209 0.973 -23.205 1.00 66.69 71 GLN A C 1
ATOM 520 O O . GLN A 1 71 ? 5.051 1.129 -23.592 1.00 66.69 71 GLN A O 1
ATOM 525 N N . ALA A 1 72 ? 6.504 0.062 -22.269 1.00 66.62 72 ALA A N 1
ATOM 526 C CA . ALA A 1 72 ? 5.488 -0.785 -21.640 1.00 66.62 72 ALA A CA 1
ATOM 527 C C . ALA A 1 72 ? 4.515 0.005 -20.742 1.00 66.62 72 ALA A C 1
ATOM 529 O O . ALA A 1 72 ? 3.343 -0.355 -20.635 1.00 66.62 72 ALA A O 1
ATOM 530 N N . GLY A 1 73 ? 4.985 1.082 -20.104 1.00 60.88 73 GLY A N 1
ATOM 531 C CA . GLY A 1 73 ? 4.142 1.986 -19.319 1.00 60.88 73 GLY A CA 1
ATOM 532 C C . GLY A 1 73 ? 3.173 2.799 -20.182 1.00 60.88 73 GLY A C 1
ATOM 533 O O . GLY A 1 73 ? 2.023 2.982 -19.791 1.00 60.88 73 GLY A O 1
ATOM 534 N N . GLU A 1 74 ? 3.607 3.234 -21.368 1.00 58.41 74 GLU A N 1
ATOM 535 C CA . GLU A 1 74 ? 2.760 3.948 -22.335 1.00 58.41 74 GLU A CA 1
ATOM 536 C C . GLU A 1 74 ? 1.686 3.039 -22.954 1.00 58.41 74 GLU A C 1
ATOM 538 O O . GLU A 1 74 ? 0.538 3.455 -23.107 1.00 58.41 74 GLU A O 1
ATOM 543 N N . ALA A 1 75 ? 2.018 1.775 -23.239 1.00 56.41 75 ALA A N 1
ATOM 544 C CA . ALA A 1 75 ? 1.089 0.801 -23.823 1.00 56.41 75 ALA A CA 1
ATOM 545 C C . ALA A 1 75 ? -0.062 0.374 -22.888 1.00 56.41 75 ALA A C 1
ATOM 547 O O . ALA A 1 75 ? -1.069 -0.150 -23.357 1.00 56.41 75 ALA A O 1
ATOM 548 N N . ASN A 1 76 ? 0.067 0.592 -21.575 1.00 49.88 76 ASN A N 1
ATOM 549 C CA . ASN A 1 76 ? -0.933 0.204 -20.573 1.00 49.88 76 ASN A CA 1
ATOM 550 C C . ASN A 1 76 ? -1.936 1.332 -20.235 1.00 49.88 76 ASN A C 1
ATOM 552 O O . ASN A 1 76 ? -2.767 1.164 -19.344 1.00 49.88 76 ASN A O 1
ATOM 556 N N . CYS A 1 77 ? -1.861 2.477 -20.925 1.00 37.00 77 CYS A N 1
ATOM 557 C CA . CYS A 1 77 ? -2.794 3.608 -20.812 1.00 37.00 77 CYS A CA 1
ATOM 558 C C . CYS A 1 77 ? -3.960 3.525 -21.827 1.00 37.00 77 CYS A C 1
ATOM 560 O O . CYS A 1 77 ? -4.288 4.524 -22.470 1.00 37.00 77 CYS A O 1
ATOM 562 N N . GLY A 1 78 ? -4.572 2.344 -21.971 1.00 40.78 78 GLY A N 1
ATOM 563 C CA . GLY A 1 78 ? -5.768 2.090 -22.792 1.00 40.78 78 GLY A CA 1
ATOM 564 C C . GLY A 1 78 ? -6.961 1.648 -21.958 1.00 40.78 78 GLY A C 1
ATOM 565 O O . GLY A 1 78 ? -6.765 0.769 -21.091 1.00 40.78 78 GLY A O 1
#